Protein AF-A0A6N7CE38-F1 (afdb_monomer_lite)

Sequence (74 aa):
MLTTTEYAICDTCAVVLVNDDYSGIDSEDLANVEAFASAHLVTHTGEYDPAGYWTCEACESVQIGTGHIFEMEA

Radius of gyration: 11.78 Å; 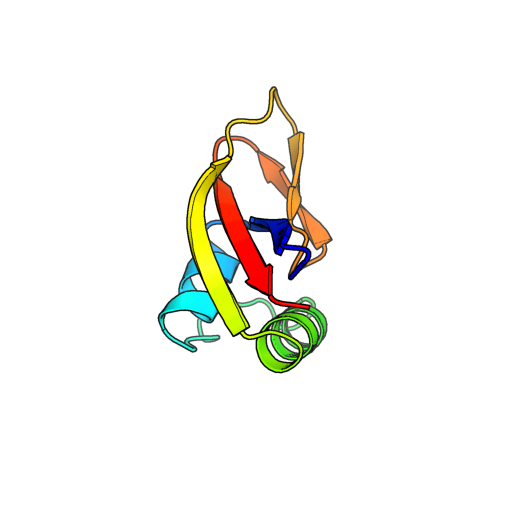chains: 1; bounding box: 26×32×28 Å

pLDDT: mean 90.47, std 9.31, range [51.25, 96.75]

Foldseek 3Di:
DFDKDKFWAAPLLVCCLVPVDCPPPDPLQVVQSVVVSVVFDKDWDFKAADDAWDAGPRRRDIDGGMTTIIITGD

Secondary structure (DSSP, 8-state):
---EEEEEE-HHHHHHHHH---TTS-TTTHHHHHHHHHH--EEEEEEE--SSEEE-TTT--EEES-EEEEEEE-

Structure (mmCIF, N/CA/C/O backbone):
data_AF-A0A6N7CE38-F1
#
_entry.id   AF-A0A6N7CE38-F1
#
loop_
_atom_site.group_PDB
_atom_site.id
_atom_site.type_symbol
_atom_site.label_atom_id
_atom_site.label_alt_id
_atom_site.label_comp_id
_atom_site.label_asym_id
_atom_site.label_entity_id
_atom_site.label_seq_id
_atom_site.pdbx_PDB_ins_code
_atom_site.Cartn_x
_atom_site.Cartn_y
_atom_site.Cartn_z
_atom_site.occupancy
_atom_site.B_iso_or_equiv
_atom_site.auth_seq_id
_atom_site.auth_comp_id
_atom_site.auth_asym_id
_atom_site.auth_atom_id
_atom_site.pdbx_PDB_model_num
ATOM 1 N N . MET A 1 1 ? -8.458 -18.880 15.268 1.00 51.25 1 MET A N 1
ATOM 2 C CA . MET A 1 1 ? -8.951 -17.673 14.580 1.00 51.25 1 MET A CA 1
ATOM 3 C C . MET A 1 1 ? -7.773 -17.164 13.788 1.00 51.25 1 MET A C 1
ATOM 5 O O . MET A 1 1 ? -6.749 -16.931 14.415 1.00 51.25 1 MET A O 1
ATOM 9 N N . LEU A 1 2 ? -7.877 -17.120 12.461 1.00 58.44 2 LEU A N 1
ATOM 10 C CA . LEU A 1 2 ? -6.917 -16.382 11.640 1.00 58.44 2 LEU A CA 1
ATOM 11 C C . LEU A 1 2 ? -7.166 -14.897 11.920 1.00 58.44 2 LEU A C 1
ATOM 13 O O . LEU A 1 2 ? -8.324 -14.478 11.975 1.00 58.44 2 LEU A O 1
ATOM 17 N N . THR A 1 3 ? -6.113 -14.147 12.217 1.00 65.88 3 THR A N 1
ATOM 18 C CA . THR A 1 3 ? -6.188 -12.693 12.364 1.00 65.88 3 THR A CA 1
ATOM 19 C C . THR A 1 3 ? -5.819 -12.090 11.023 1.00 65.88 3 THR A C 1
ATOM 21 O O . THR A 1 3 ? -4.684 -12.261 10.588 1.00 65.88 3 THR A O 1
ATOM 24 N N . THR A 1 4 ? -6.770 -11.430 10.368 1.00 79.25 4 THR A N 1
ATOM 25 C CA . THR A 1 4 ? -6.493 -10.629 9.176 1.00 79.25 4 THR A CA 1
ATOM 26 C C . THR A 1 4 ? -6.113 -9.214 9.593 1.00 79.25 4 THR A C 1
ATOM 28 O O . THR A 1 4 ? -6.766 -8.617 10.454 1.00 79.25 4 THR A O 1
ATOM 31 N N . THR A 1 5 ? -5.032 -8.697 9.011 1.00 89.31 5 THR A N 1
ATOM 32 C CA . THR A 1 5 ? -4.609 -7.300 9.176 1.00 89.31 5 THR A CA 1
ATOM 33 C C . THR A 1 5 ? -4.883 -6.557 7.876 1.00 89.31 5 THR A C 1
ATOM 35 O O . THR A 1 5 ? -4.536 -7.051 6.804 1.00 89.31 5 THR A O 1
ATOM 38 N N . GLU A 1 6 ? -5.517 -5.391 7.977 1.00 92.56 6 GLU A N 1
ATOM 39 C CA . GLU A 1 6 ? -5.784 -4.497 6.850 1.00 92.56 6 GLU A CA 1
ATOM 40 C C . GLU A 1 6 ? -4.640 -3.492 6.681 1.0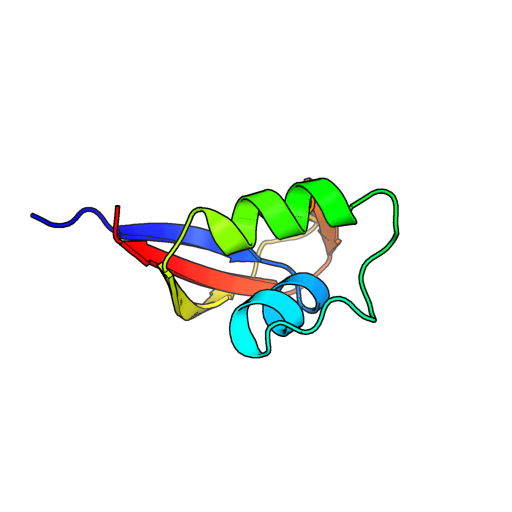0 92.56 6 GLU A C 1
ATOM 42 O O . GLU A 1 6 ? -4.167 -2.909 7.658 1.00 92.56 6 GLU A O 1
ATOM 47 N N . TYR A 1 7 ? -4.241 -3.255 5.434 1.00 94.00 7 TYR A N 1
ATOM 48 C CA . TYR A 1 7 ? -3.198 -2.304 5.062 1.00 94.00 7 TYR A CA 1
ATOM 49 C C . TYR A 1 7 ? -3.723 -1.322 4.023 1.00 94.00 7 TYR A C 1
ATOM 51 O O . TYR A 1 7 ? -4.371 -1.719 3.052 1.00 94.00 7 TYR A O 1
ATOM 59 N N . ALA A 1 8 ? -3.401 -0.043 4.214 1.00 96.38 8 ALA A N 1
ATOM 60 C CA . ALA A 1 8 ? -3.697 1.017 3.260 1.00 96.38 8 ALA A CA 1
ATOM 61 C C . ALA A 1 8 ? -2.558 1.134 2.237 1.00 96.38 8 ALA A C 1
ATOM 63 O O . ALA A 1 8 ? -1.420 1.454 2.586 1.00 96.38 8 ALA A O 1
ATOM 64 N N . ILE A 1 9 ? -2.864 0.884 0.966 1.00 96.44 9 ILE A N 1
ATOM 65 C CA . ILE A 1 9 ? -1.892 0.752 -0.123 1.00 96.44 9 ILE A CA 1
ATOM 66 C C . ILE A 1 9 ? -2.200 1.764 -1.225 1.00 96.44 9 ILE A C 1
ATOM 68 O O . ILE A 1 9 ? -3.349 1.907 -1.638 1.00 96.44 9 ILE A O 1
ATOM 72 N N . CYS A 1 10 ? -1.188 2.493 -1.697 1.00 96.62 10 CYS A N 1
ATOM 73 C CA . CYS A 1 10 ? -1.345 3.450 -2.796 1.00 96.62 10 CYS A CA 1
ATOM 74 C C . CYS A 1 10 ? -1.513 2.745 -4.150 1.00 96.62 10 CYS A C 1
ATOM 76 O O . CYS A 1 10 ? -1.135 1.583 -4.296 1.00 96.62 10 CYS A O 1
ATOM 78 N N . ASP A 1 11 ? -2.010 3.461 -5.159 1.00 95.19 11 ASP A N 1
ATOM 79 C CA . ASP A 1 11 ? -2.241 2.916 -6.506 1.00 95.19 11 ASP A CA 1
ATOM 80 C C . ASP A 1 11 ? -0.991 2.237 -7.089 1.00 95.19 11 ASP A C 1
ATOM 82 O O . ASP A 1 11 ? -1.063 1.125 -7.612 1.00 95.19 11 ASP A O 1
ATOM 86 N N . THR A 1 12 ? 0.181 2.865 -6.947 1.00 95.19 12 THR A N 1
ATOM 87 C CA . THR A 1 12 ? 1.441 2.324 -7.478 1.00 95.19 12 THR A CA 1
ATOM 88 C C . THR A 1 12 ? 1.819 1.005 -6.804 1.00 95.19 12 THR A C 1
ATOM 90 O O . THR A 1 12 ? 2.145 0.033 -7.482 1.00 95.19 12 THR A O 1
ATOM 93 N N . CYS A 1 13 ? 1.735 0.931 -5.473 1.00 95.69 13 CYS A N 1
ATOM 94 C CA . CYS A 1 13 ? 2.037 -0.301 -4.742 1.00 95.69 13 CYS A CA 1
ATOM 95 C C . CYS A 1 13 ? 0.966 -1.377 -4.969 1.00 95.69 13 CYS A C 1
ATOM 97 O O . CYS A 1 13 ? 1.284 -2.562 -4.972 1.00 95.69 13 CYS A O 1
ATOM 99 N N . ALA A 1 14 ? -0.290 -1.000 -5.216 1.00 95.44 14 ALA A N 1
ATOM 100 C CA . ALA A 1 14 ? -1.340 -1.958 -5.550 1.00 95.44 14 ALA A CA 1
ATOM 101 C C . ALA A 1 14 ? -1.061 -2.667 -6.887 1.00 95.44 14 ALA A C 1
ATOM 103 O O . ALA A 1 14 ? -1.291 -3.871 -6.993 1.00 95.44 14 ALA A O 1
ATOM 104 N N . VAL A 1 15 ? -0.503 -1.964 -7.883 1.00 95.25 15 VAL A N 1
ATOM 105 C CA . VAL A 1 15 ? -0.061 -2.585 -9.146 1.00 95.25 15 VAL A CA 1
ATOM 106 C C . VAL A 1 15 ? 0.999 -3.653 -8.888 1.00 95.25 15 VAL A C 1
ATOM 108 O O . VAL A 1 15 ? 0.881 -4.745 -9.448 1.00 95.25 15 VAL A O 1
ATOM 111 N N . VAL A 1 16 ? 1.968 -3.369 -8.013 1.00 94.75 16 VAL A N 1
ATOM 112 C CA . VAL A 1 16 ? 2.995 -4.336 -7.602 1.00 94.75 16 VAL A CA 1
ATOM 113 C C . VAL A 1 16 ? 2.349 -5.554 -6.953 1.00 94.75 16 VAL A C 1
ATOM 115 O O . VAL A 1 16 ? 2.567 -6.672 -7.399 1.00 94.75 16 VAL A O 1
ATOM 118 N N . LEU A 1 17 ? 1.508 -5.355 -5.939 1.00 93.12 17 LEU A N 1
ATOM 119 C CA . LEU A 1 17 ? 0.912 -6.461 -5.186 1.00 93.12 17 LEU A CA 1
ATOM 120 C C . LEU A 1 17 ? 0.006 -7.360 -6.038 1.00 93.12 17 LEU A C 1
ATOM 122 O O . LEU A 1 17 ? -0.106 -8.554 -5.768 1.00 93.12 17 LEU A O 1
ATOM 126 N N . VAL A 1 18 ? -0.647 -6.802 -7.060 1.00 92.81 18 VAL A N 1
ATOM 127 C CA . VAL A 1 18 ? -1.566 -7.551 -7.930 1.00 92.81 18 VAL A CA 1
ATOM 128 C C . VAL A 1 18 ? -0.847 -8.207 -9.110 1.00 92.81 18 VAL A C 1
ATOM 130 O O . VAL A 1 18 ? -1.240 -9.298 -9.523 1.00 92.81 18 VAL A O 1
ATOM 133 N N . ASN A 1 19 ? 0.175 -7.557 -9.674 1.00 93.19 19 ASN A N 1
ATOM 134 C CA . ASN A 1 19 ? 0.786 -7.970 -10.945 1.00 93.19 19 ASN A CA 1
ATOM 135 C C . ASN A 1 19 ? 2.267 -8.355 -10.840 1.00 93.19 19 ASN A C 1
ATOM 137 O O . ASN A 1 19 ? 2.836 -8.772 -11.846 1.00 93.19 19 ASN A O 1
ATOM 141 N N . ASP A 1 20 ? 2.881 -8.207 -9.665 1.00 92.56 20 ASP A N 1
ATOM 142 C CA . ASP A 1 20 ? 4.325 -8.358 -9.439 1.00 92.56 20 ASP A CA 1
ATOM 143 C C . ASP A 1 20 ? 5.164 -7.456 -10.373 1.00 92.56 20 ASP A C 1
ATOM 145 O O . ASP A 1 20 ? 6.236 -7.824 -10.851 1.00 92.56 20 ASP A O 1
ATOM 149 N N . ASP A 1 21 ? 4.643 -6.258 -10.678 1.00 94.88 21 ASP A N 1
ATOM 150 C CA . ASP A 1 21 ? 5.254 -5.286 -11.592 1.00 94.88 21 ASP A CA 1
ATOM 151 C C . ASP A 1 21 ? 5.814 -4.071 -10.840 1.00 94.88 21 ASP A C 1
ATOM 153 O O . ASP A 1 21 ? 5.075 -3.183 -10.418 1.00 94.88 21 ASP A O 1
ATOM 157 N N . TYR A 1 22 ? 7.142 -4.017 -10.731 1.00 95.00 22 TYR A N 1
ATOM 158 C CA . TYR A 1 22 ? 7.894 -2.959 -10.043 1.00 95.00 22 TYR A CA 1
ATOM 159 C C . TYR A 1 22 ? 8.370 -1.841 -10.979 1.00 95.00 22 TYR A C 1
ATOM 161 O O . TYR A 1 22 ? 9.092 -0.943 -10.549 1.00 95.00 22 TYR A O 1
ATOM 169 N N . SER A 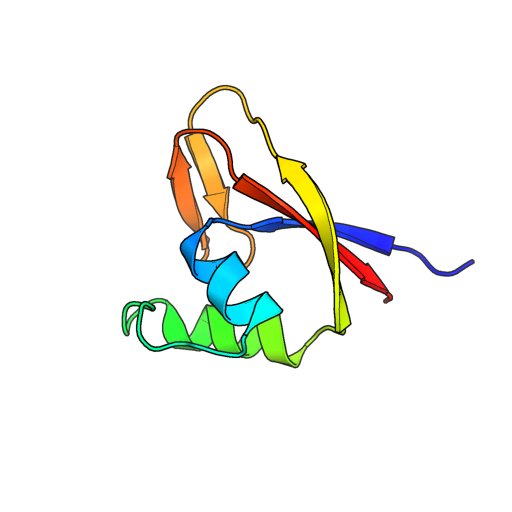1 23 ? 8.004 -1.869 -12.264 1.00 93.44 23 SER A N 1
ATOM 170 C CA . SER A 1 23 ? 8.544 -0.932 -13.263 1.00 93.44 23 SER A CA 1
ATOM 171 C C . SER A 1 23 ? 8.202 0.540 -12.999 1.00 93.44 23 SER A C 1
ATOM 173 O O . SER A 1 23 ? 8.893 1.424 -13.508 1.00 93.44 23 SER A O 1
ATOM 175 N N . GLY A 1 24 ? 7.161 0.802 -12.203 1.00 91.25 24 GLY A N 1
ATOM 176 C CA . GLY A 1 24 ? 6.740 2.138 -11.781 1.00 91.25 24 GLY A CA 1
ATOM 177 C C . GLY A 1 24 ? 7.217 2.565 -10.390 1.00 91.25 24 GLY A C 1
ATOM 178 O O . GLY A 1 24 ? 6.780 3.614 -9.925 1.00 91.25 24 GLY A O 1
ATOM 179 N N . ILE A 1 25 ? 8.048 1.767 -9.712 1.00 94.50 25 ILE A N 1
ATOM 180 C CA . ILE A 1 25 ? 8.518 2.060 -8.353 1.00 94.50 25 ILE A CA 1
ATOM 181 C C . ILE A 1 25 ? 9.832 2.837 -8.402 1.00 94.50 25 ILE A C 1
ATOM 183 O O . ILE A 1 25 ? 10.784 2.444 -9.081 1.00 94.50 25 ILE A O 1
ATOM 187 N N . ASP A 1 26 ? 9.886 3.937 -7.652 1.00 93.62 26 ASP A N 1
ATOM 188 C CA . ASP A 1 26 ? 11.102 4.722 -7.495 1.00 93.62 26 ASP A CA 1
ATOM 189 C C . ASP A 1 26 ? 12.184 3.911 -6.773 1.00 93.62 26 ASP A C 1
ATOM 191 O O . ASP A 1 26 ? 11.923 3.133 -5.853 1.00 93.62 26 ASP A O 1
ATOM 195 N N . SER A 1 27 ? 13.444 4.102 -7.169 1.00 92.31 27 SER A N 1
ATOM 196 C CA . SER A 1 27 ? 14.560 3.300 -6.647 1.00 92.31 27 SER A CA 1
ATOM 197 C C . SER A 1 27 ? 14.780 3.443 -5.137 1.00 92.31 27 SER A C 1
ATOM 199 O O . SER A 1 27 ? 15.417 2.583 -4.536 1.00 92.31 27 SER A O 1
ATOM 201 N N . GLU A 1 28 ? 14.309 4.542 -4.544 1.00 93.50 28 GLU A N 1
ATOM 202 C CA . GLU A 1 28 ? 14.380 4.781 -3.099 1.00 93.50 28 GLU A CA 1
ATOM 203 C C . GLU A 1 28 ? 13.332 3.986 -2.307 1.00 93.50 28 GLU A C 1
ATOM 205 O O . GLU A 1 28 ? 13.621 3.564 -1.189 1.00 93.50 28 GLU A O 1
ATOM 210 N N . ASP A 1 29 ? 12.187 3.687 -2.924 1.00 92.88 29 ASP A N 1
ATOM 211 C CA . ASP A 1 29 ? 11.072 2.967 -2.302 1.00 92.88 29 ASP A CA 1
ATOM 212 C C . ASP A 1 29 ? 11.119 1.457 -2.590 1.00 92.88 29 ASP A C 1
ATOM 214 O O . ASP A 1 29 ? 10.519 0.659 -1.866 1.00 92.88 29 ASP A O 1
ATOM 218 N N . LEU A 1 30 ? 11.863 1.042 -3.624 1.00 94.12 30 LEU A N 1
ATOM 219 C CA . LEU A 1 30 ? 11.901 -0.337 -4.120 1.00 94.12 30 LEU A CA 1
ATOM 220 C C . LEU A 1 30 ? 12.169 -1.373 -3.020 1.00 94.12 30 LEU A C 1
ATOM 222 O O . LEU A 1 30 ? 11.455 -2.367 -2.934 1.00 94.12 30 LEU A O 1
ATOM 226 N N . ALA A 1 31 ? 13.150 -1.126 -2.148 1.00 94.38 31 ALA A N 1
ATOM 227 C CA . ALA A 1 31 ? 13.512 -2.073 -1.092 1.00 94.38 31 ALA A CA 1
ATOM 228 C C . ALA A 1 31 ? 12.379 -2.291 -0.071 1.00 94.38 31 ALA A C 1
ATOM 230 O O . ALA A 1 31 ? 12.182 -3.413 0.398 1.00 94.38 31 ALA A O 1
ATOM 231 N N . ASN A 1 32 ? 11.626 -1.237 0.257 1.00 93.69 32 ASN A N 1
ATOM 232 C CA . ASN A 1 32 ? 10.496 -1.322 1.183 1.00 93.69 32 ASN A CA 1
ATOM 233 C C . ASN A 1 32 ? 9.339 -2.095 0.545 1.00 93.69 32 ASN A C 1
ATOM 235 O O . ASN A 1 32 ? 8.782 -3.005 1.159 1.00 93.69 32 ASN A O 1
ATOM 239 N N . VAL A 1 33 ? 9.041 -1.796 -0.722 1.00 94.31 33 VAL A N 1
ATOM 240 C CA . VAL A 1 3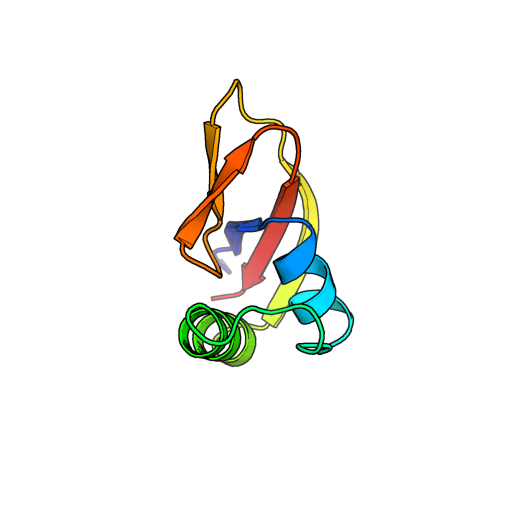3 ? 7.958 -2.447 -1.464 1.00 94.31 33 VAL A CA 1
ATOM 241 C C . VAL A 1 33 ? 8.250 -3.935 -1.692 1.00 94.31 33 VAL A C 1
ATOM 243 O O . VAL A 1 33 ? 7.369 -4.763 -1.467 1.00 94.31 33 VAL A O 1
ATOM 246 N N . GLU A 1 34 ? 9.481 -4.302 -2.060 1.00 94.44 34 GLU A N 1
ATOM 247 C CA . GLU A 1 34 ? 9.902 -5.707 -2.193 1.00 94.44 34 GLU A CA 1
ATOM 248 C C . GLU A 1 34 ? 9.802 -6.463 -0.859 1.00 94.44 34 GLU A C 1
ATOM 250 O O . GLU A 1 34 ? 9.309 -7.596 -0.808 1.00 94.44 34 GLU A O 1
ATOM 255 N N . ALA A 1 35 ? 10.239 -5.844 0.244 1.00 92.56 35 ALA A N 1
ATOM 256 C CA . ALA A 1 35 ? 10.132 -6.441 1.573 1.00 92.56 35 ALA A CA 1
ATOM 257 C C . ALA A 1 35 ? 8.666 -6.652 1.982 1.00 92.56 35 ALA A C 1
ATOM 259 O O . ALA A 1 35 ? 8.315 -7.713 2.499 1.00 92.56 35 ALA A O 1
ATOM 260 N N . PHE A 1 36 ? 7.802 -5.674 1.707 1.00 91.75 36 PHE A N 1
ATOM 261 C CA . PHE A 1 36 ? 6.377 -5.752 2.005 1.00 91.75 36 PHE A CA 1
ATOM 262 C C . PHE A 1 36 ? 5.675 -6.846 1.188 1.00 91.75 36 PHE A C 1
ATOM 264 O O . PHE A 1 36 ? 4.971 -7.681 1.763 1.00 91.75 36 PHE A O 1
ATOM 271 N N . ALA A 1 37 ? 5.899 -6.872 -0.131 1.00 91.31 37 ALA A N 1
ATOM 272 C CA . ALA A 1 37 ? 5.279 -7.822 -1.054 1.00 91.31 37 ALA A CA 1
ATOM 273 C C . ALA A 1 37 ? 5.730 -9.271 -0.805 1.00 91.31 37 ALA A C 1
ATOM 275 O O . ALA A 1 37 ? 4.929 -10.196 -0.902 1.00 91.31 37 ALA A O 1
ATOM 276 N N . SER A 1 38 ? 7.000 -9.484 -0.444 1.00 89.50 38 SER A N 1
ATOM 277 C CA . SER A 1 38 ? 7.537 -10.831 -0.189 1.00 89.50 38 SER A CA 1
ATOM 278 C C . SER A 1 38 ? 7.148 -11.414 1.171 1.00 89.50 38 SER A C 1
ATOM 280 O O . SER A 1 38 ? 7.155 -12.636 1.339 1.00 89.50 38 SER A O 1
ATOM 282 N N . ALA A 1 39 ? 6.808 -10.570 2.145 1.00 83.75 39 ALA A N 1
ATOM 283 C CA . ALA A 1 39 ? 6.476 -11.009 3.495 1.00 83.75 39 ALA A CA 1
ATOM 284 C C . ALA A 1 39 ? 5.043 -11.553 3.633 1.00 83.75 39 ALA A C 1
ATOM 286 O O . ALA A 1 39 ? 4.747 -12.195 4.643 1.00 83.75 39 ALA A O 1
ATOM 287 N N . HIS A 1 40 ? 4.164 -11.333 2.648 1.00 75.00 40 HIS A N 1
ATOM 288 C CA . HIS A 1 40 ? 2.730 -11.537 2.841 1.00 75.00 40 HIS A CA 1
ATOM 289 C C . HIS A 1 40 ? 2.018 -12.142 1.630 1.00 75.00 40 HIS A C 1
ATOM 291 O O . HIS A 1 40 ? 2.317 -11.836 0.479 1.00 75.00 40 HIS A O 1
ATOM 297 N N . LEU A 1 41 ? 1.001 -12.963 1.907 1.00 76.31 41 LEU A N 1
ATOM 298 C CA . LEU A 1 41 ? -0.044 -13.286 0.939 1.00 76.31 41 LEU A CA 1
ATOM 299 C C . LEU A 1 41 ? -1.171 -12.274 1.120 1.00 76.31 41 LEU A C 1
ATOM 301 O O . LEU A 1 41 ? -1.798 -12.219 2.178 1.00 76.31 41 LEU A O 1
ATOM 3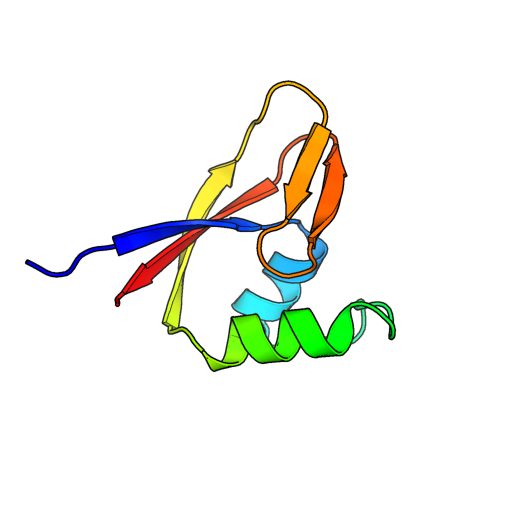05 N N . VAL A 1 42 ? -1.393 -11.462 0.093 1.00 84.06 42 VAL A N 1
ATOM 306 C CA . VAL A 1 42 ? -2.274 -10.298 0.170 1.00 84.06 42 VAL A CA 1
ATOM 307 C C . VAL A 1 42 ? -3.519 -10.509 -0.685 1.00 84.06 42 VAL A C 1
ATOM 309 O O . VAL A 1 42 ? -3.448 -11.067 -1.780 1.00 84.06 42 VAL A O 1
ATOM 312 N N . THR A 1 43 ? -4.667 -10.047 -0.200 1.00 90.00 43 THR A N 1
ATOM 313 C CA . THR A 1 43 ? -5.915 -10.005 -0.971 1.00 90.00 43 THR A CA 1
ATOM 314 C C . THR A 1 43 ? -6.418 -8.574 -1.020 1.00 90.00 43 THR A C 1
ATOM 316 O O . THR A 1 43 ? -6.516 -7.922 0.012 1.00 90.00 43 THR A O 1
ATOM 319 N N . HIS A 1 44 ? -6.753 -8.080 -2.211 1.00 92.50 44 HIS A N 1
ATOM 320 C CA . HIS A 1 44 ? -7.414 -6.783 -2.355 1.00 92.50 44 HIS A CA 1
ATOM 321 C C . HIS A 1 44 ? -8.868 -6.887 -1.876 1.00 92.50 44 HIS A C 1
ATOM 323 O O . HIS A 1 44 ? -9.615 -7.731 -2.375 1.00 92.50 44 HIS A O 1
ATOM 329 N N . THR A 1 45 ? -9.265 -6.061 -0.905 1.00 93.69 45 THR A N 1
ATOM 330 C CA . THR A 1 45 ? -10.590 -6.154 -0.257 1.00 93.69 45 THR A CA 1
ATOM 331 C C . THR A 1 45 ? -11.438 -4.895 -0.379 1.00 93.69 45 THR A C 1
ATOM 333 O O . THR A 1 45 ? -12.637 -4.939 -0.096 1.00 93.69 45 THR A O 1
ATOM 336 N N . GLY A 1 46 ? -10.878 -3.793 -0.883 1.00 94.12 46 GLY A N 1
ATOM 337 C CA . GLY A 1 46 ? -11.663 -2.594 -1.150 1.00 94.12 46 GLY A CA 1
ATOM 338 C C . GLY A 1 46 ? -10.850 -1.336 -1.418 1.00 94.12 46 GLY A C 1
ATOM 339 O O . GLY A 1 46 ? -9.657 -1.369 -1.726 1.00 94.12 46 GLY A O 1
ATOM 340 N N . GLU A 1 47 ? -11.537 -0.206 -1.311 1.00 94.69 47 GLU A N 1
ATOM 341 C CA . GLU A 1 47 ? -10.962 1.130 -1.436 1.00 94.69 47 GLU A CA 1
ATOM 342 C C . GLU A 1 47 ? -10.752 1.742 -0.050 1.00 94.69 47 GLU A C 1
ATOM 344 O O . GLU A 1 47 ? -11.550 1.542 0.868 1.00 94.69 47 GLU A O 1
ATOM 349 N N . TYR A 1 48 ? -9.672 2.503 0.088 1.00 94.25 48 TYR A N 1
ATOM 350 C CA . TYR A 1 48 ? -9.352 3.279 1.276 1.00 94.25 48 TYR A CA 1
ATOM 351 C C . TYR A 1 48 ? -9.628 4.757 0.982 1.00 94.25 48 TYR A C 1
ATOM 353 O O . TYR A 1 48 ? -8.963 5.334 0.130 1.00 94.25 48 TYR A O 1
ATOM 361 N N . ASP A 1 49 ? -10.593 5.380 1.664 1.00 93.31 49 ASP A N 1
ATOM 362 C CA . ASP A 1 49 ? -10.935 6.805 1.489 1.00 93.31 49 ASP A CA 1
ATOM 363 C C . ASP A 1 49 ? -10.631 7.611 2.766 1.00 93.31 49 ASP A C 1
ATOM 365 O O . ASP A 1 49 ? -11.519 7.873 3.588 1.00 93.31 49 ASP A O 1
ATOM 369 N N . PRO A 1 50 ? -9.355 7.952 3.004 1.00 87.31 50 PRO A N 1
ATOM 370 C CA . PRO A 1 50 ? -8.964 8.763 4.141 1.00 87.31 50 PRO A CA 1
ATOM 371 C C . PRO A 1 50 ? -9.270 10.238 3.885 1.00 87.31 50 PRO A C 1
ATOM 373 O O . PRO A 1 50 ? -9.012 10.795 2.818 1.00 87.31 50 PRO A O 1
ATOM 376 N N . ALA A 1 51 ? -9.735 10.933 4.921 1.00 86.94 51 ALA A N 1
ATOM 377 C CA . ALA A 1 51 ? -9.853 12.382 4.870 1.00 86.94 51 ALA A CA 1
ATOM 378 C C . ALA A 1 51 ? -8.457 13.041 4.837 1.00 86.94 51 ALA A C 1
ATOM 380 O O . ALA A 1 51 ? -7.840 13.263 5.878 1.00 86.94 51 ALA A O 1
ATOM 381 N N . GLY A 1 52 ? -7.984 13.409 3.644 1.00 89.75 52 GLY A N 1
ATOM 382 C CA . GLY A 1 52 ? -6.768 14.204 3.452 1.00 89.75 52 GLY A CA 1
ATOM 383 C C . GLY A 1 52 ? -5.524 13.377 3.122 1.00 89.75 52 GLY A C 1
ATOM 384 O O . GLY A 1 52 ? -5.563 12.515 2.248 1.00 89.75 52 GLY A O 1
ATOM 385 N N . TYR A 1 53 ? -4.399 13.715 3.761 1.00 95.44 53 TYR A N 1
ATOM 386 C CA . TYR A 1 53 ? -3.125 13.025 3.554 1.00 95.44 53 TYR A CA 1
ATOM 387 C C . TYR A 1 53 ? -3.027 11.772 4.422 1.00 95.44 53 TYR A C 1
ATOM 389 O O . TYR A 1 53 ? -3.471 11.770 5.570 1.00 95.44 53 TYR A O 1
ATOM 397 N N . TRP A 1 54 ? -2.388 10.740 3.891 1.00 96.56 54 TRP A N 1
ATOM 398 C CA . TRP A 1 54 ? -2.169 9.463 4.568 1.00 96.56 54 TRP A CA 1
ATOM 399 C C . TRP A 1 54 ? -0.863 8.828 4.093 1.00 96.56 54 TRP A C 1
ATOM 401 O O . TRP A 1 54 ? -0.265 9.304 3.135 1.00 96.56 54 TRP A O 1
ATOM 411 N N . THR A 1 55 ? -0.401 7.776 4.760 1.00 96.75 55 THR A N 1
ATOM 412 C CA . THR A 1 55 ? 0.863 7.108 4.428 1.00 96.75 55 THR A CA 1
ATOM 413 C C . THR A 1 55 ? 0.587 5.720 3.874 1.00 96.75 55 THR A C 1
ATOM 415 O O . THR A 1 55 ? -0.181 4.971 4.472 1.00 96.75 55 THR A O 1
ATOM 418 N N . CYS A 1 56 ? 1.196 5.386 2.736 1.00 96.19 56 CYS A N 1
ATOM 419 C CA . CYS A 1 56 ? 1.141 4.033 2.191 1.00 96.19 56 CYS A CA 1
ATOM 420 C C . CYS A 1 56 ? 1.935 3.075 3.082 1.00 96.19 56 CYS A C 1
ATOM 422 O O . CYS A 1 56 ? 3.108 3.322 3.346 1.00 96.19 56 CYS A O 1
ATOM 424 N N . GLU A 1 57 ? 1.337 1.957 3.479 1.00 95.44 57 GLU A N 1
ATOM 425 C CA . GLU A 1 57 ? 1.986 0.986 4.371 1.00 95.44 57 GLU A CA 1
ATOM 426 C C . GLU A 1 57 ? 3.067 0.142 3.667 1.00 95.44 57 GLU A C 1
ATOM 428 O O . GLU A 1 57 ? 3.845 -0.531 4.336 1.00 95.44 57 GLU A O 1
ATOM 433 N N . ALA A 1 58 ? 3.134 0.170 2.328 1.00 94.31 58 ALA A N 1
ATOM 434 C CA . ALA A 1 58 ? 4.140 -0.567 1.556 1.00 94.31 58 ALA A CA 1
ATOM 435 C C . ALA A 1 58 ? 5.395 0.261 1.239 1.00 94.31 58 ALA A C 1
ATOM 437 O O . ALA A 1 58 ? 6.510 -0.219 1.423 1.00 94.31 58 ALA A O 1
ATOM 438 N N . CYS A 1 59 ? 5.227 1.491 0.744 1.00 95.12 59 CYS A N 1
ATOM 439 C CA . CYS A 1 59 ? 6.347 2.360 0.359 1.00 95.12 59 CYS A CA 1
ATOM 440 C C . CYS A 1 59 ? 6.653 3.467 1.376 1.00 95.12 59 CYS A C 1
ATOM 442 O O . CYS A 1 59 ? 7.649 4.158 1.224 1.00 95.12 59 CYS A O 1
ATOM 444 N N . GLU A 1 60 ? 5.814 3.656 2.400 1.00 95.31 60 GLU A N 1
ATOM 445 C CA . GLU A 1 60 ? 5.925 4.715 3.419 1.00 95.31 60 GLU A CA 1
ATOM 446 C C . GLU A 1 60 ? 5.787 6.158 2.887 1.00 95.31 60 GLU A C 1
ATOM 448 O O . GLU A 1 60 ? 5.846 7.126 3.652 1.00 95.31 60 GLU A O 1
ATOM 453 N N . SER A 1 61 ? 5.530 6.339 1.589 1.00 94.25 61 SER A N 1
ATOM 454 C CA . SER A 1 61 ? 5.352 7.660 0.981 1.00 94.25 61 SER A CA 1
ATOM 455 C C . SER A 1 61 ? 3.967 8.240 1.299 1.00 94.25 61 SER A C 1
ATOM 457 O O . SER A 1 61 ? 2.947 7.538 1.284 1.00 94.25 61 SER A O 1
ATOM 459 N N . VAL A 1 62 ? 3.922 9.552 1.551 1.00 95.94 62 VAL A N 1
ATOM 460 C CA . VAL A 1 62 ? 2.679 10.291 1.821 1.00 95.94 62 VAL A CA 1
ATOM 461 C C . VAL A 1 62 ? 1.846 10.425 0.546 1.00 95.94 62 VAL A C 1
ATOM 463 O O . VAL A 1 62 ? 2.327 10.902 -0.479 1.00 95.94 62 VAL A O 1
ATOM 466 N N . GLN A 1 63 ? 0.576 10.058 0.646 1.00 95.75 63 GLN A N 1
ATOM 467 C CA . GLN A 1 63 ? -0.427 10.062 -0.409 1.00 95.75 63 GLN A CA 1
ATOM 468 C C . GLN A 1 63 ? -1.530 11.084 -0.121 1.00 95.75 63 GLN A C 1
ATOM 470 O O . GLN A 1 63 ? -1.720 11.526 1.015 1.00 95.75 63 GLN A O 1
ATOM 475 N N . ILE A 1 64 ? -2.284 11.443 -1.160 1.00 95.06 64 ILE A N 1
ATOM 476 C CA . ILE A 1 64 ? -3.508 12.243 -1.066 1.00 95.06 64 ILE A CA 1
ATOM 477 C C . ILE A 1 64 ? -4.604 11.613 -1.924 1.00 95.06 64 ILE A C 1
ATOM 479 O O . ILE A 1 64 ? -4.353 11.220 -3.060 1.00 95.06 64 ILE A O 1
ATOM 483 N N . GLY A 1 65 ? -5.826 11.581 -1.393 1.00 91.69 65 GLY A N 1
ATOM 484 C CA . GLY A 1 65 ? -6.977 10.978 -2.064 1.00 91.69 65 GLY A CA 1
ATOM 485 C C . GLY A 1 65 ? -7.151 9.505 -1.711 1.00 91.69 65 GLY A C 1
ATOM 486 O O . GLY A 1 65 ? -6.656 9.047 -0.682 1.00 91.69 65 GLY A O 1
ATOM 487 N N . THR A 1 66 ? -7.8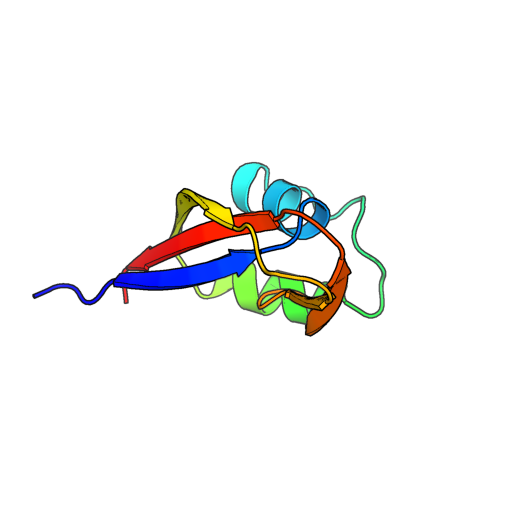93 8.790 -2.550 1.00 94.75 66 THR A N 1
ATOM 488 C CA . THR A 1 66 ? -8.253 7.384 -2.349 1.00 94.75 66 THR A CA 1
ATOM 489 C C . THR A 1 66 ? -7.039 6.465 -2.546 1.00 94.75 66 THR A C 1
ATOM 491 O O . THR A 1 66 ? -6.118 6.790 -3.288 1.00 94.75 66 THR A O 1
ATOM 494 N N . GLY A 1 67 ? -7.040 5.322 -1.869 1.00 95.56 67 GLY A N 1
ATOM 495 C CA . GLY A 1 67 ? -6.122 4.209 -2.088 1.00 95.56 67 GLY A CA 1
ATOM 496 C C . GLY A 1 67 ? -6.860 2.875 -2.017 1.00 95.56 67 GLY A C 1
ATOM 497 O O . GLY A 1 67 ? -8.070 2.794 -2.234 1.00 95.56 67 GLY A O 1
ATOM 498 N N . HIS A 1 68 ? -6.145 1.819 -1.655 1.00 96.50 68 HIS A N 1
ATOM 499 C CA . HIS A 1 68 ? -6.653 0.454 -1.630 1.00 96.50 68 HIS A CA 1
ATOM 500 C C . HIS A 1 68 ? -6.486 -0.187 -0.256 1.00 96.50 68 HIS A C 1
ATOM 502 O O . HIS A 1 68 ? -5.500 0.067 0.432 1.00 96.50 68 HIS A O 1
ATOM 508 N N . ILE A 1 69 ? -7.426 -1.054 0.117 1.00 96.06 69 ILE A N 1
ATOM 509 C CA . ILE A 1 69 ? -7.295 -1.923 1.288 1.00 96.06 69 ILE A CA 1
ATOM 510 C C . ILE A 1 69 ? -6.847 -3.302 0.813 1.00 96.06 69 ILE A C 1
ATOM 512 O O . ILE A 1 69 ? -7.469 -3.900 -0.073 1.00 96.06 69 ILE A O 1
ATOM 516 N N . PHE A 1 70 ? -5.764 -3.792 1.408 1.00 94.62 70 PHE A N 1
ATOM 517 C CA . PHE A 1 70 ? -5.328 -5.176 1.285 1.00 94.62 70 PHE A CA 1
ATOM 518 C C . PHE A 1 70 ? -5.408 -5.863 2.645 1.00 94.62 70 PHE A C 1
ATOM 520 O O . PHE A 1 70 ? -4.928 -5.326 3.640 1.00 94.62 70 PHE A O 1
ATOM 527 N N . GLU A 1 71 ? -5.985 -7.058 2.679 1.00 92.25 71 GLU A N 1
ATOM 528 C CA . GLU A 1 71 ? -5.962 -7.935 3.847 1.00 92.25 71 GLU A CA 1
ATOM 529 C C . GLU A 1 71 ? -4.842 -8.964 3.717 1.00 92.25 71 GLU A C 1
ATOM 531 O O . GLU A 1 71 ? -4.608 -9.520 2.638 1.00 92.25 71 GLU A O 1
ATOM 536 N N . MET A 1 72 ? -4.176 -9.239 4.835 1.00 84.06 72 MET A N 1
ATOM 537 C CA . MET A 1 72 ? -3.143 -10.266 4.931 1.00 84.06 72 MET A CA 1
ATOM 538 C C . MET A 1 72 ? -3.523 -11.310 5.965 1.00 84.06 72 MET A C 1
ATOM 540 O O . MET A 1 72 ? -3.917 -10.966 7.082 1.00 84.06 72 MET A O 1
ATOM 544 N N . GLU A 1 73 ? -3.362 -12.581 5.605 1.00 70.12 73 GLU A N 1
ATOM 545 C CA . GLU A 1 73 ? -3.407 -13.671 6.575 1.00 70.12 73 GLU A CA 1
ATOM 546 C C . GLU A 1 73 ? -2.043 -13.778 7.270 1.00 70.12 73 GLU A C 1
ATOM 548 O O . GLU A 1 73 ? -1.024 -13.996 6.612 1.00 70.12 73 GLU A O 1
ATOM 553 N N . ALA A 1 74 ? -2.036 -13.592 8.594 1.00 56.75 74 ALA A N 1
ATOM 554 C CA . ALA A 1 74 ? -0.871 -13.803 9.455 1.00 56.75 74 ALA A CA 1
ATOM 555 C C . ALA A 1 74 ? -0.781 -15.248 9.972 1.00 56.75 74 ALA A C 1
ATOM 557 O O . ALA A 1 74 ? -1.840 -15.830 10.319 1.00 56.75 74 ALA A O 1
#